Protein AF-A0A7C1EBF4-F1 (afdb_monomer_lite)

Radius of gyration: 16.49 Å; chains: 1; bounding box: 41×24×38 Å

Secondary structure (DSSP, 8-state):
--SEEEEEE-S-HHHHHHHHHTHHHHTTT--EEEEEE---TTTSTTHHHHHHHHHHHHHHTT-

Sequence (63 aa):
MFTKMLVATDLSDASTQVICSLEGLKKIGTKEAALVHCFNIRDVGTLADQLMEMTRPSFEKQQ

pLDDT: mean 85.88, std 8.89, range [49.44, 96.56]

Foldseek 3Di:
DAQEEEQEDCPDPVSVVVVVPCVVVVVVHHNYYHYDYDDDLVPPPCVNVVVCVVCVVVVVVVD

Structure (mmCIF, N/CA/C/O backbone):
data_AF-A0A7C1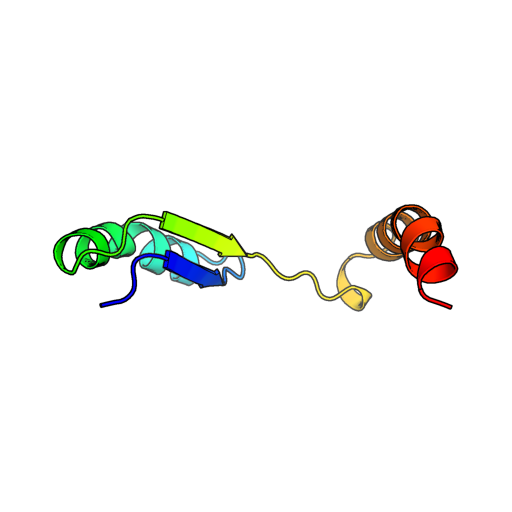EBF4-F1
#
_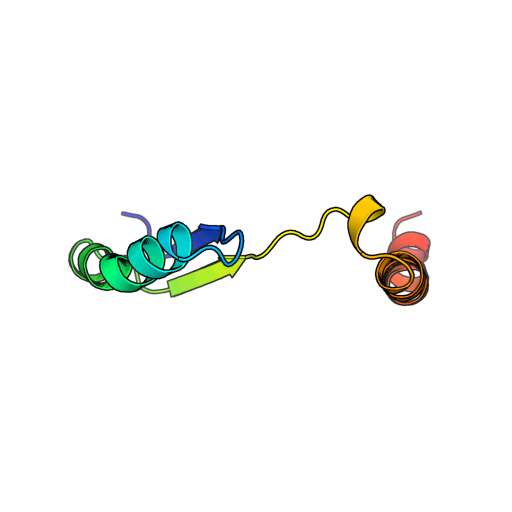entry.id   AF-A0A7C1EBF4-F1
#
loop_
_atom_site.group_PDB
_atom_site.id
_atom_site.type_symbol
_atom_site.label_atom_id
_atom_site.label_alt_id
_atom_site.label_comp_id
_atom_site.label_asym_id
_atom_site.label_entity_id
_atom_site.label_seq_id
_atom_site.pdbx_PDB_ins_code
_atom_site.Cartn_x
_atom_site.Cartn_y
_atom_site.Cartn_z
_atom_site.occupancy
_atom_site.B_iso_or_equiv
_atom_site.auth_seq_id
_atom_site.auth_comp_id
_atom_site.auth_asym_id
_atom_site.auth_atom_id
_atom_site.pdbx_PDB_model_num
ATOM 1 N N . MET A 1 1 ? -2.110 -3.586 22.080 1.00 76.25 1 MET A N 1
ATOM 2 C CA . MET A 1 1 ? -3.080 -3.467 20.971 1.00 76.25 1 MET A CA 1
ATOM 3 C C . MET A 1 1 ? -2.497 -2.506 19.950 1.00 76.25 1 MET A C 1
ATOM 5 O O . MET A 1 1 ? -2.072 -1.428 20.351 1.00 76.25 1 MET A O 1
ATOM 9 N N . PHE A 1 2 ? -2.365 -2.915 18.688 1.00 84.31 2 PHE A N 1
ATOM 10 C CA . PHE A 1 2 ? -1.683 -2.110 17.670 1.00 84.31 2 PHE A CA 1
ATOM 11 C C . PHE A 1 2 ? -2.601 -1.005 17.148 1.00 84.31 2 PHE A C 1
ATOM 13 O O . PHE A 1 2 ? -3.697 -1.276 16.664 1.00 84.31 2 PHE A O 1
ATOM 20 N N . THR A 1 3 ? -2.146 0.244 17.238 1.00 93.94 3 THR A N 1
ATOM 21 C CA . THR A 1 3 ? -2.895 1.424 16.778 1.00 93.94 3 THR A CA 1
ATOM 22 C C . THR A 1 3 ? -2.624 1.770 15.317 1.00 93.94 3 THR A C 1
ATOM 24 O O . THR A 1 3 ? -3.408 2.503 14.717 1.00 93.94 3 THR A O 1
ATOM 27 N N . LYS A 1 4 ? -1.549 1.232 14.735 1.00 94.62 4 LYS A N 1
ATOM 28 C CA . LYS A 1 4 ? -1.128 1.470 13.353 1.00 94.62 4 LYS A CA 1
ATOM 29 C C . LYS A 1 4 ? -0.913 0.140 12.640 1.00 94.62 4 LYS A C 1
ATOM 31 O O . LYS A 1 4 ? -0.392 -0.791 13.252 1.00 94.62 4 LYS A O 1
ATOM 36 N N . MET A 1 5 ? -1.281 0.071 11.365 1.00 91.69 5 MET A N 1
ATOM 37 C CA . MET A 1 5 ? -0.991 -1.064 10.488 1.00 91.69 5 MET A CA 1
ATOM 38 C C . MET A 1 5 ? -0.302 -0.613 9.203 1.00 91.69 5 MET A C 1
ATOM 40 O O . MET A 1 5 ? -0.608 0.452 8.669 1.00 91.69 5 MET A O 1
ATOM 44 N N . LEU A 1 6 ? 0.611 -1.448 8.712 1.00 93.75 6 LEU A N 1
ATOM 45 C CA . LEU A 1 6 ? 1.221 -1.333 7.393 1.00 93.75 6 LEU A CA 1
ATOM 46 C C . LEU A 1 6 ? 0.579 -2.389 6.494 1.00 93.75 6 LEU A C 1
ATOM 48 O O . LEU A 1 6 ? 0.580 -3.567 6.849 1.00 93.75 6 LEU A O 1
ATOM 52 N N . VAL A 1 7 ? 0.026 -1.980 5.358 1.00 94.25 7 VAL A N 1
ATOM 53 C CA . VAL A 1 7 ? -0.679 -2.869 4.432 1.00 94.25 7 VAL A CA 1
ATOM 54 C C . VAL A 1 7 ? 0.016 -2.812 3.086 1.00 94.25 7 VAL A C 1
ATOM 56 O O . VAL A 1 7 ? -0.060 -1.807 2.383 1.00 94.25 7 VAL A O 1
ATOM 59 N N . ALA A 1 8 ? 0.704 -3.894 2.739 1.00 95.38 8 ALA A N 1
ATOM 60 C CA . ALA A 1 8 ? 1.302 -4.039 1.425 1.00 95.38 8 ALA A CA 1
ATOM 61 C C . ALA A 1 8 ? 0.221 -4.361 0.381 1.00 95.38 8 ALA A C 1
ATOM 63 O O . ALA A 1 8 ? -0.670 -5.172 0.633 1.00 95.38 8 ALA A O 1
ATOM 64 N N . THR A 1 9 ? 0.314 -3.745 -0.791 1.00 94.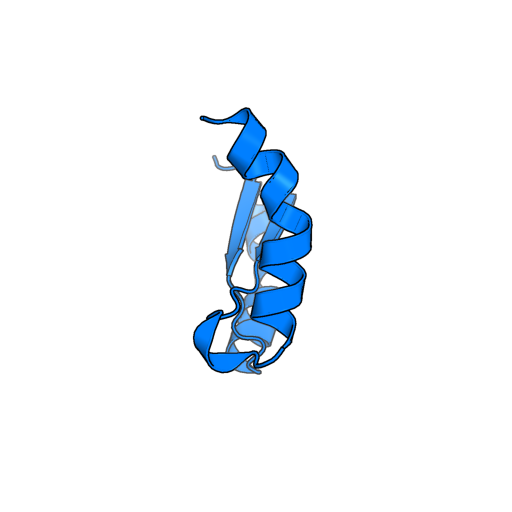06 9 THR A N 1
ATOM 65 C CA . THR A 1 9 ? -0.518 -4.051 -1.956 1.00 94.06 9 THR A CA 1
ATOM 66 C C . THR A 1 9 ? 0.367 -4.256 -3.174 1.00 94.06 9 THR A C 1
ATOM 68 O O . THR A 1 9 ? 1.337 -3.532 -3.392 1.00 94.06 9 THR A O 1
ATOM 71 N N . ASP A 1 10 ? 0.026 -5.256 -3.972 1.00 91.50 10 ASP A N 1
ATOM 72 C CA . ASP A 1 10 ? 0.580 -5.507 -5.301 1.00 91.50 10 ASP A CA 1
ATOM 73 C C . ASP A 1 10 ? -0.354 -4.982 -6.408 1.00 91.50 10 ASP A C 1
ATOM 75 O O . ASP A 1 10 ? -0.140 -5.268 -7.580 1.00 91.50 10 ASP A O 1
ATOM 79 N N . LEU A 1 11 ? -1.387 -4.214 -6.032 1.00 90.75 11 LEU A N 1
ATOM 80 C CA . LEU A 1 11 ? -2.447 -3.681 -6.894 1.00 90.75 11 LEU A CA 1
ATOM 81 C C . LEU A 1 11 ? -3.306 -4.749 -7.590 1.00 90.75 11 LEU A C 1
ATOM 83 O O . LEU A 1 11 ? -4.088 -4.423 -8.480 1.00 90.75 11 LEU A O 1
ATOM 87 N N . SER A 1 12 ? -3.213 -6.013 -7.169 1.00 94.06 12 SER A N 1
ATOM 88 C CA . SER A 1 12 ? -4.111 -7.066 -7.640 1.00 94.06 12 SER A CA 1
ATOM 89 C C . SER A 1 12 ? -5.523 -6.909 -7.067 1.00 94.06 12 SER A C 1
ATOM 91 O O . SER A 1 12 ? -5.723 -6.326 -5.992 1.00 94.06 12 SER A O 1
ATOM 93 N N . ASP A 1 13 ? -6.506 -7.526 -7.725 1.00 96.56 13 ASP A N 1
ATOM 94 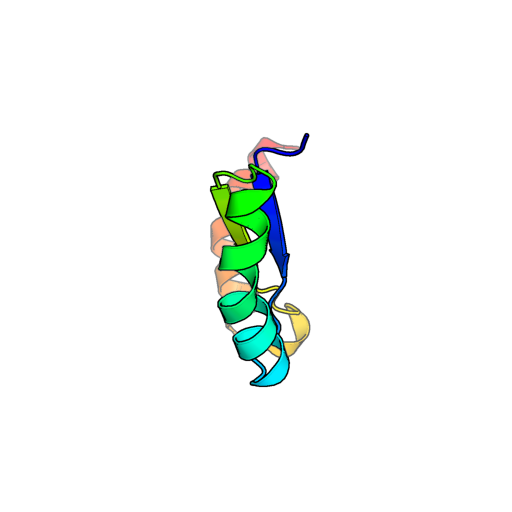C CA . ASP A 1 13 ? -7.872 -7.635 -7.200 1.00 96.56 13 ASP A CA 1
ATOM 95 C C . ASP A 1 13 ? -7.897 -8.291 -5.814 1.00 96.56 13 ASP A C 1
ATOM 97 O O . ASP A 1 13 ? -8.635 -7.861 -4.927 1.00 96.56 13 ASP A O 1
ATOM 101 N N . ALA A 1 14 ? -7.041 -9.294 -5.589 1.00 96.25 14 ALA A N 1
ATOM 102 C CA . ALA A 1 14 ? -6.918 -9.963 -4.299 1.00 96.25 14 ALA A CA 1
ATOM 103 C C . ALA A 1 14 ? -6.479 -8.984 -3.200 1.00 96.25 14 ALA A C 1
ATOM 105 O O . ALA A 1 14 ? -7.104 -8.926 -2.139 1.00 96.25 14 ALA A O 1
ATOM 106 N N . SER A 1 15 ? -5.454 -8.165 -3.460 1.00 94.25 15 SER A N 1
ATOM 107 C CA . SER A 1 15 ? -5.013 -7.151 -2.497 1.00 94.25 15 SER A CA 1
ATOM 108 C C . SER A 1 15 ? -6.075 -6.074 -2.257 1.00 94.25 15 SER A C 1
ATOM 110 O O . SER A 1 15 ? -6.260 -5.644 -1.119 1.00 94.25 15 SER A O 1
ATOM 112 N N . THR A 1 16 ? -6.847 -5.708 -3.285 1.00 95.81 16 THR A N 1
ATOM 113 C CA . THR A 1 16 ? -7.982 -4.782 -3.156 1.00 95.81 16 THR A CA 1
ATOM 114 C C . THR A 1 16 ? -9.036 -5.325 -2.191 1.00 95.81 16 THR A C 1
ATOM 116 O O . THR A 1 16 ? -9.463 -4.614 -1.280 1.00 95.81 16 THR A O 1
ATOM 119 N N . GLN A 1 17 ? -9.409 -6.604 -2.317 1.00 95.88 17 GLN A N 1
ATOM 120 C CA . GLN A 1 17 ? -10.369 -7.234 -1.402 1.00 95.88 17 GLN A CA 1
ATOM 121 C C . GLN A 1 17 ? -9.853 -7.281 0.043 1.00 95.88 17 GLN A C 1
ATOM 123 O O . GLN A 1 17 ? -10.609 -7.016 0.982 1.00 95.88 17 GLN A O 1
ATOM 128 N N . VAL A 1 18 ? -8.555 -7.541 0.239 1.00 93.06 18 VAL A N 1
ATOM 129 C CA . VAL A 1 18 ? -7.928 -7.472 1.569 1.00 93.06 18 VAL A CA 1
ATOM 130 C C . VAL A 1 18 ? -8.059 -6.066 2.151 1.00 93.06 18 VAL A C 1
ATOM 132 O O . VAL A 1 18 ? -8.494 -5.933 3.294 1.00 93.06 18 VAL A O 1
ATOM 135 N N . ILE A 1 19 ? -7.763 -5.019 1.375 1.00 93.69 19 ILE A N 1
ATOM 136 C CA . ILE A 1 19 ? -7.873 -3.623 1.822 1.00 93.69 19 ILE A CA 1
ATOM 137 C C . ILE A 1 19 ? -9.310 -3.283 2.239 1.00 93.69 19 ILE A C 1
ATOM 139 O O . ILE A 1 19 ? -9.518 -2.693 3.300 1.00 93.69 19 ILE A O 1
ATOM 143 N N . CYS A 1 20 ? -10.309 -3.702 1.458 1.00 92.62 20 CYS A N 1
ATOM 144 C CA . CYS A 1 20 ? -11.719 -3.497 1.797 1.00 92.62 20 CYS A CA 1
ATOM 145 C C . CYS A 1 20 ? -12.121 -4.194 3.108 1.00 92.62 20 CYS A C 1
ATOM 147 O O . CYS A 1 20 ? -12.960 -3.682 3.847 1.00 92.62 20 CYS A O 1
ATOM 149 N N . SER A 1 21 ? -11.490 -5.321 3.450 1.00 91.19 21 SER A N 1
ATOM 150 C CA . SER A 1 21 ? -11.772 -6.051 4.694 1.00 91.19 21 SER A CA 1
ATOM 151 C C . SER A 1 21 ? -11.178 -5.410 5.962 1.00 91.19 21 SER A C 1
ATOM 153 O O . SER A 1 21 ? -11.585 -5.748 7.079 1.00 91.19 21 SER A O 1
ATOM 155 N N . LEU A 1 22 ? -10.256 -4.445 5.826 1.00 90.19 22 LEU A N 1
ATOM 156 C CA . LEU A 1 22 ? -9.528 -3.842 6.953 1.00 90.19 22 LEU A CA 1
ATOM 157 C C . LEU A 1 22 ? -10.415 -3.048 7.917 1.00 90.19 22 LEU A C 1
ATOM 159 O O . LEU A 1 22 ? -10.004 -2.781 9.047 1.00 90.19 22 LEU A O 1
ATOM 163 N N . GLU A 1 23 ? -11.630 -2.668 7.517 1.00 86.44 23 GLU A N 1
ATOM 164 C CA . GLU A 1 23 ? -12.583 -2.015 8.417 1.00 86.44 23 GLU A CA 1
ATOM 165 C C . GLU A 1 23 ? -12.853 -2.864 9.672 1.00 86.44 23 GLU A C 1
ATOM 167 O O . GLU A 1 23 ? -12.976 -2.325 10.775 1.00 86.44 23 GLU A O 1
ATOM 172 N N . GLY A 1 24 ? -12.837 -4.196 9.544 1.00 88.50 24 GLY A N 1
ATOM 173 C CA . GLY A 1 24 ? -12.945 -5.109 10.682 1.00 88.50 24 GLY A CA 1
ATOM 174 C C . GLY A 1 24 ? -11.829 -4.921 11.717 1.00 88.50 24 GLY A C 1
ATOM 175 O O . GLY A 1 24 ? -12.079 -5.036 12.917 1.00 88.50 24 GLY A O 1
ATOM 176 N N . LEU A 1 25 ? -10.624 -4.538 11.283 1.00 86.81 25 LEU A N 1
ATOM 177 C CA . LEU A 1 25 ? -9.470 -4.325 12.162 1.00 86.81 25 LEU A CA 1
ATOM 178 C C . LEU A 1 25 ? -9.595 -3.045 13.004 1.00 86.81 25 LEU A C 1
ATOM 180 O O . LEU A 1 25 ? -9.031 -2.962 14.096 1.00 86.81 25 LEU A O 1
ATOM 184 N N . LYS A 1 26 ? -10.412 -2.072 12.572 1.00 83.25 26 LYS A N 1
ATOM 185 C CA . LYS A 1 26 ? -10.728 -0.888 13.392 1.00 83.25 26 LYS A CA 1
ATOM 186 C C . LYS A 1 26 ? -11.477 -1.258 14.672 1.00 83.25 26 LYS A C 1
ATOM 188 O O . LYS A 1 26 ? -11.281 -0.622 15.705 1.00 83.25 26 LYS A O 1
ATOM 193 N N . LYS A 1 27 ? -12.296 -2.317 14.635 1.00 86.56 27 LYS A N 1
ATOM 194 C CA . LYS A 1 27 ? -13.072 -2.794 15.796 1.00 86.56 27 LYS A CA 1
ATOM 195 C C . LYS A 1 27 ? -12.185 -3.392 16.888 1.00 86.56 27 LYS A C 1
ATOM 197 O O . LYS A 1 27 ? -12.551 -3.358 18.056 1.00 86.56 27 LYS A O 1
ATOM 202 N N . ILE A 1 28 ? -10.996 -3.867 16.517 1.00 88.19 28 ILE A N 1
ATOM 203 C CA . ILE A 1 28 ? -9.936 -4.299 17.436 1.00 88.19 28 ILE A CA 1
ATOM 204 C C . ILE A 1 28 ? -8.847 -3.220 17.584 1.00 88.19 28 ILE A C 1
ATOM 206 O O . ILE A 1 28 ? -7.696 -3.531 17.885 1.00 88.19 28 ILE A O 1
ATOM 210 N N . GLY A 1 29 ? -9.252 -1.949 17.402 1.00 90.38 29 GLY A N 1
ATOM 211 C CA . GLY A 1 29 ? -8.612 -0.663 17.740 1.00 90.38 29 GLY A CA 1
ATOM 212 C C . GLY A 1 29 ? -7.286 -0.316 17.076 1.00 90.38 29 GLY A C 1
ATOM 213 O O . GLY A 1 29 ? -6.526 0.505 17.599 1.00 90.38 29 GLY A O 1
ATOM 214 N N . THR A 1 30 ? -7.075 -0.833 15.871 1.00 92.69 30 THR A N 1
ATOM 215 C CA . THR A 1 30 ? -6.249 -0.143 14.878 1.00 92.69 30 THR A CA 1
ATOM 216 C C . THR A 1 30 ? -6.933 1.159 14.441 1.00 92.69 30 THR A C 1
ATOM 218 O O . THR A 1 30 ? -8.140 1.195 14.219 1.00 92.69 30 THR A O 1
ATOM 221 N N . LYS A 1 31 ? -6.169 2.250 14.343 1.00 91.00 31 LYS A N 1
ATOM 222 C CA . LYS A 1 31 ? -6.666 3.608 14.051 1.00 91.00 31 LYS A CA 1
ATOM 223 C C . LYS A 1 31 ? -6.133 4.155 12.732 1.00 91.00 31 LYS A C 1
ATOM 225 O O . LYS A 1 31 ? -6.849 4.861 12.032 1.00 91.00 31 LYS A O 1
ATOM 230 N N . GLU A 1 32 ? -4.895 3.809 12.397 1.00 92.31 32 GLU A N 1
ATOM 231 C CA . GLU A 1 32 ? -4.200 4.278 11.200 1.00 92.31 32 GLU A CA 1
ATOM 232 C C . GLU A 1 32 ? -3.777 3.095 10.328 1.00 92.31 32 GLU A C 1
ATOM 234 O O . GLU A 1 32 ? -3.339 2.062 10.840 1.00 92.31 32 GLU A O 1
ATOM 239 N N . ALA A 1 33 ? -3.873 3.269 9.012 1.00 91.69 33 ALA A N 1
ATOM 240 C CA . ALA A 1 33 ? -3.416 2.306 8.021 1.00 91.69 33 ALA A CA 1
ATOM 241 C C . ALA A 1 33 ? -2.520 3.015 7.007 1.00 91.69 33 ALA A C 1
ATOM 243 O O . ALA A 1 33 ? -2.955 3.966 6.361 1.00 91.69 33 ALA A O 1
ATOM 244 N N . ALA A 1 34 ? -1.282 2.555 6.873 1.00 94.25 34 ALA A N 1
ATOM 245 C CA . ALA A 1 34 ? -0.369 2.988 5.830 1.00 94.25 34 ALA A CA 1
ATOM 246 C C . ALA A 1 34 ? -0.371 1.940 4.714 1.00 94.25 34 ALA A C 1
ATOM 248 O O . ALA A 1 34 ? 0.049 0.803 4.929 1.00 94.25 34 ALA A O 1
ATOM 249 N N . LEU A 1 35 ? -0.865 2.320 3.537 1.00 94.56 35 LEU A N 1
ATOM 250 C CA . LEU A 1 35 ? -0.813 1.492 2.335 1.00 94.56 35 LEU A CA 1
ATOM 251 C C . LEU A 1 35 ? 0.555 1.641 1.673 1.00 94.56 35 LEU A C 1
ATOM 253 O O . LEU A 1 35 ? 1.019 2.759 1.457 1.00 94.56 35 LEU A O 1
ATOM 257 N N . VAL A 1 36 ? 1.189 0.518 1.349 1.00 94.81 36 VAL A N 1
ATOM 258 C CA . VAL A 1 36 ? 2.499 0.479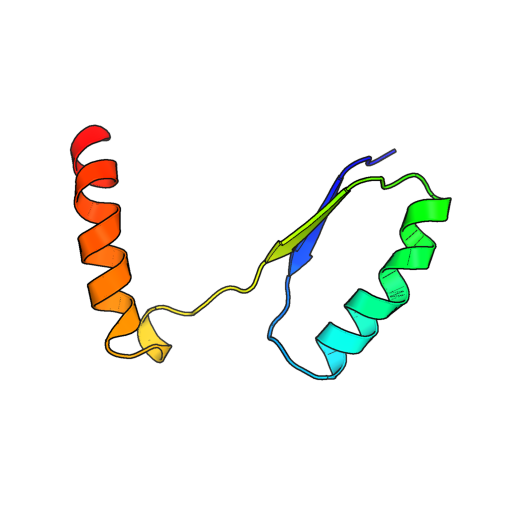 0.699 1.00 94.81 36 VAL A CA 1
ATOM 259 C C . VAL A 1 36 ? 2.407 -0.354 -0.562 1.00 94.81 36 VAL A C 1
ATOM 261 O O . VAL A 1 36 ? 2.061 -1.530 -0.512 1.00 94.81 36 VAL A O 1
ATOM 264 N N . HIS A 1 37 ? 2.770 0.245 -1.688 1.00 90.69 37 HIS A N 1
ATOM 265 C CA . HIS A 1 37 ? 3.035 -0.484 -2.916 1.00 90.69 37 HIS A CA 1
ATOM 266 C C . HIS A 1 37 ? 4.535 -0.445 -3.187 1.00 90.69 37 HIS A C 1
ATOM 268 O O . HIS A 1 37 ? 5.133 0.630 -3.255 1.00 90.69 37 HIS A O 1
ATOM 274 N N . CYS A 1 38 ? 5.143 -1.621 -3.298 1.00 87.50 38 CYS A N 1
ATOM 275 C CA . CYS A 1 38 ? 6.563 -1.744 -3.577 1.00 87.50 38 CYS A CA 1
ATOM 276 C C . CYS A 1 38 ? 6.765 -1.970 -5.069 1.00 87.50 38 CYS A C 1
ATOM 278 O O . CYS A 1 38 ? 6.337 -2.987 -5.611 1.00 87.50 38 CYS A O 1
ATOM 280 N N . PHE A 1 39 ? 7.484 -1.056 -5.706 1.00 80.06 39 PHE A N 1
ATOM 281 C CA . PHE A 1 39 ? 7.988 -1.264 -7.051 1.00 80.06 39 PHE A CA 1
ATOM 282 C C . PHE A 1 39 ? 9.325 -1.993 -6.989 1.00 80.06 39 PHE A C 1
ATOM 284 O O . PHE A 1 39 ? 10.246 -1.562 -6.290 1.00 80.06 39 PHE A O 1
ATOM 291 N N . ASN A 1 40 ? 9.465 -3.071 -7.758 1.00 76.25 40 ASN A N 1
ATOM 292 C CA . ASN A 1 40 ? 10.792 -3.572 -8.067 1.00 76.25 40 ASN A CA 1
ATOM 293 C C . ASN A 1 40 ? 11.434 -2.610 -9.067 1.00 76.25 40 ASN A C 1
ATOM 295 O O . ASN A 1 40 ? 10.969 -2.474 -10.197 1.00 76.25 40 ASN A O 1
ATOM 299 N N . ILE A 1 41 ? 12.513 -1.951 -8.649 1.00 73.88 41 ILE A N 1
ATOM 300 C CA . ILE A 1 41 ? 13.200 -0.943 -9.459 1.00 73.88 41 ILE A CA 1
ATOM 301 C C . ILE A 1 41 ? 13.682 -1.498 -10.812 1.00 73.88 41 ILE A C 1
ATOM 303 O O . ILE A 1 41 ? 13.791 -0.762 -11.783 1.00 73.88 41 ILE A O 1
ATOM 307 N N . ARG A 1 42 ? 13.908 -2.814 -10.901 1.00 73.19 42 ARG A N 1
ATOM 308 C CA . ARG A 1 42 ? 14.311 -3.492 -12.143 1.00 73.19 42 ARG A CA 1
ATOM 309 C C . ARG A 1 42 ? 13.186 -3.586 -13.176 1.00 73.19 42 ARG A C 1
ATOM 311 O O . ARG A 1 42 ? 13.476 -3.722 -14.359 1.00 73.19 42 ARG A O 1
ATOM 318 N N . ASP A 1 43 ? 11.935 -3.480 -12.735 1.00 72.75 43 ASP A N 1
ATOM 319 C CA . ASP A 1 43 ? 10.749 -3.770 -13.548 1.00 72.75 43 ASP A CA 1
ATOM 320 C C . ASP A 1 43 ? 9.990 -2.495 -13.963 1.00 72.75 43 ASP A C 1
ATOM 322 O O . ASP A 1 43 ? 9.008 -2.565 -14.696 1.00 72.75 43 ASP A O 1
ATOM 326 N N . VAL A 1 44 ? 10.442 -1.314 -13.520 1.00 71.50 44 VAL A N 1
ATOM 327 C CA . VAL A 1 44 ? 9.754 -0.023 -13.734 1.00 71.50 44 VAL A CA 1
ATOM 328 C C . VAL A 1 44 ? 10.424 0.889 -14.768 1.00 71.50 44 VAL A C 1
ATOM 330 O O . VAL A 1 44 ? 10.090 2.071 -14.874 1.00 71.50 44 VAL A O 1
ATOM 333 N N . GLY A 1 45 ? 11.359 0.350 -15.554 1.00 76.25 45 GLY A N 1
ATOM 334 C CA . GLY A 1 45 ? 12.034 1.078 -16.630 1.00 76.25 45 GLY A CA 1
ATOM 335 C 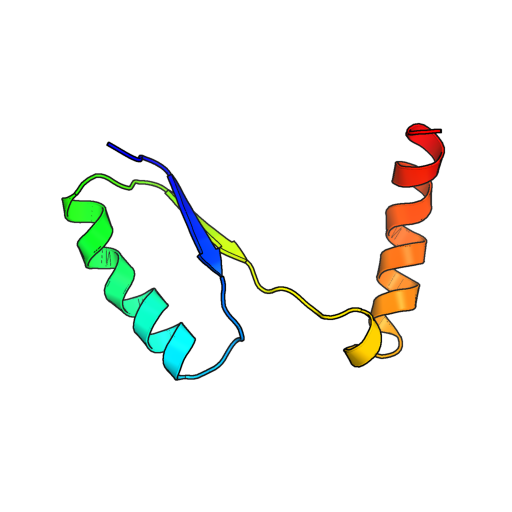C . GLY A 1 45 ? 12.679 2.376 -16.137 1.00 76.25 45 GLY A C 1
ATOM 336 O O . GLY A 1 45 ? 13.424 2.379 -15.161 1.00 76.25 45 GLY A O 1
ATOM 337 N N . THR A 1 46 ? 12.354 3.495 -16.785 1.00 80.94 46 THR A N 1
ATOM 338 C CA . THR A 1 46 ? 12.944 4.814 -16.497 1.00 80.94 46 THR A CA 1
ATOM 339 C C . THR A 1 46 ? 12.552 5.403 -15.139 1.00 80.94 46 THR A C 1
ATOM 341 O O . THR A 1 46 ? 13.182 6.359 -14.685 1.00 80.94 46 THR A O 1
ATOM 344 N N . LEU A 1 47 ? 11.542 4.850 -14.454 1.00 78.81 47 LEU A N 1
ATOM 345 C CA . LEU A 1 47 ? 11.156 5.301 -13.113 1.00 78.81 47 LEU A CA 1
ATOM 346 C C . LEU A 1 47 ? 12.277 5.056 -12.091 1.00 78.81 47 LEU A C 1
ATOM 348 O O . LEU A 1 47 ? 12.439 5.833 -11.152 1.00 78.81 47 LEU A O 1
ATOM 352 N N . ALA A 1 48 ? 13.072 4.005 -12.299 1.00 76.75 48 ALA A N 1
ATOM 353 C CA . ALA A 1 48 ? 14.254 3.706 -11.503 1.00 76.75 48 ALA A CA 1
ATOM 354 C C . ALA A 1 48 ? 15.260 4.857 -11.501 1.00 76.75 48 ALA A C 1
ATOM 356 O O . ALA A 1 48 ? 15.674 5.329 -10.442 1.00 76.75 48 ALA A O 1
ATOM 357 N N . ASP A 1 49 ? 15.607 5.324 -12.699 1.00 79.75 49 ASP A N 1
ATOM 358 C CA . ASP A 1 49 ? 16.596 6.376 -12.905 1.00 79.75 49 ASP A CA 1
ATOM 359 C C . ASP A 1 49 ? 16.119 7.696 -12.290 1.00 79.75 49 ASP A C 1
ATOM 361 O O . ASP A 1 49 ? 16.882 8.383 -11.612 1.00 79.75 49 ASP A O 1
ATOM 365 N N . GLN A 1 50 ? 14.827 8.009 -12.442 1.00 82.44 50 GLN A N 1
ATOM 366 C CA . GLN A 1 50 ? 14.216 9.195 -11.839 1.00 82.44 50 GLN A CA 1
ATOM 367 C C . GLN A 1 50 ? 14.231 9.137 -10.307 1.00 82.44 50 GLN A C 1
ATOM 369 O O . GLN A 1 50 ? 14.609 10.111 -9.655 1.00 82.44 50 GLN A O 1
ATOM 374 N N . LEU A 1 51 ? 13.866 7.995 -9.715 1.00 81.06 51 LEU A N 1
ATOM 375 C CA . LEU A 1 51 ? 13.900 7.814 -8.262 1.00 81.06 51 LEU A CA 1
ATOM 376 C C . LEU A 1 51 ? 15.327 7.913 -7.711 1.00 81.06 51 LEU A C 1
ATOM 378 O O . LEU A 1 51 ? 15.532 8.525 -6.661 1.00 81.06 51 LEU A O 1
ATOM 382 N N . MET A 1 52 ? 16.317 7.366 -8.417 1.00 78.94 52 MET A N 1
ATOM 383 C CA . MET A 1 52 ? 17.732 7.473 -8.050 1.00 78.94 52 MET A CA 1
ATOM 384 C C . MET A 1 52 ? 18.241 8.918 -8.121 1.00 78.94 52 MET A C 1
ATOM 386 O O . MET A 1 52 ? 18.867 9.389 -7.173 1.00 78.94 52 MET A O 1
ATOM 390 N N . GLU A 1 53 ? 17.928 9.657 -9.189 1.00 85.69 53 GLU A N 1
ATOM 391 C CA . GLU A 1 53 ? 18.265 11.083 -9.314 1.00 85.69 53 GLU A CA 1
ATOM 392 C C . GLU A 1 53 ? 17.666 11.919 -8.176 1.00 85.69 53 GLU A C 1
ATOM 394 O O . GLU A 1 53 ? 18.354 12.752 -7.581 1.00 85.69 53 GLU A O 1
ATOM 399 N N . MET A 1 54 ? 16.399 11.667 -7.836 1.00 82.38 54 MET A N 1
ATOM 400 C CA . MET A 1 54 ? 15.694 12.382 -6.771 1.00 82.38 54 MET A CA 1
ATOM 401 C C . MET A 1 54 ? 16.223 12.049 -5.371 1.00 82.38 54 MET A C 1
ATOM 403 O O . MET A 1 54 ? 16.178 12.896 -4.478 1.00 82.38 54 MET A O 1
ATOM 407 N N . THR A 1 55 ? 16.712 10.825 -5.155 1.00 83.19 55 THR A N 1
ATOM 408 C CA . THR A 1 55 ? 17.182 10.359 -3.839 1.00 83.19 55 THR A CA 1
ATOM 409 C C . THR A 1 55 ? 18.681 10.553 -3.620 1.00 83.19 55 THR A C 1
ATOM 411 O O . THR A 1 55 ? 19.107 10.607 -2.465 1.00 83.19 55 THR A O 1
ATOM 414 N N . ARG A 1 56 ? 19.474 10.755 -4.683 1.00 82.94 56 ARG A N 1
ATOM 415 C CA . ARG A 1 56 ? 20.923 11.033 -4.626 1.00 82.94 56 ARG A CA 1
ATOM 416 C C . ARG A 1 56 ? 21.316 12.085 -3.572 1.00 82.94 56 ARG A C 1
ATOM 418 O O . ARG A 1 56 ? 22.169 11.762 -2.749 1.00 82.94 56 ARG A O 1
ATOM 425 N N . PRO A 1 57 ? 20.674 13.268 -3.475 1.00 82.50 57 PRO A N 1
ATOM 426 C CA . PRO A 1 57 ? 21.049 14.274 -2.475 1.00 82.50 57 PRO A CA 1
ATOM 427 C C . PRO A 1 57 ? 20.830 13.814 -1.027 1.00 82.50 57 PRO A C 1
ATOM 429 O O . PRO A 1 57 ? 21.460 14.325 -0.104 1.00 82.50 57 PRO A O 1
ATOM 432 N N . SER A 1 58 ? 19.899 12.883 -0.805 1.00 83.44 58 SER A N 1
ATOM 433 C CA . SER A 1 58 ? 19.639 12.303 0.515 1.00 83.44 58 SER A CA 1
ATOM 434 C C . SER A 1 58 ? 20.655 11.218 0.864 1.00 83.44 58 SER A C 1
ATOM 436 O O . SER A 1 58 ? 21.028 11.116 2.029 1.00 83.44 58 SER A O 1
ATOM 438 N N . PHE A 1 59 ? 21.126 10.446 -0.122 1.00 78.31 59 PHE A N 1
ATOM 439 C CA . PHE A 1 59 ? 22.202 9.468 0.066 1.00 78.31 59 PHE A CA 1
ATOM 440 C C . PHE A 1 59 ? 23.558 10.136 0.311 1.00 78.31 59 PHE A C 1
ATOM 442 O O . PHE A 1 59 ? 24.272 9.732 1.221 1.00 78.31 59 PHE A O 1
ATOM 449 N N . GLU A 1 60 ? 23.879 11.200 -0.429 1.00 83.19 60 GLU A N 1
ATOM 450 C CA . GLU A 1 60 ? 25.125 11.966 -0.262 1.00 83.19 60 GLU A CA 1
ATOM 451 C C . GLU A 1 60 ? 25.243 12.615 1.125 1.00 83.19 60 GLU A C 1
ATOM 453 O O . GLU A 1 60 ? 26.342 12.797 1.628 1.00 83.19 60 GLU A O 1
ATOM 458 N N . LYS A 1 61 ? 24.118 12.933 1.779 1.00 79.69 61 LYS A N 1
ATOM 459 C CA . LYS A 1 61 ? 24.091 13.456 3.158 1.00 79.69 61 LYS A CA 1
ATOM 460 C C . LYS A 1 61 ? 24.300 12.390 4.237 1.00 79.69 61 LYS A C 1
ATOM 462 O O . LYS A 1 61 ? 24.409 12.744 5.408 1.00 79.69 61 LYS A O 1
ATOM 467 N N . GLN A 1 62 ? 24.246 11.112 3.871 1.00 63.34 62 GLN A N 1
ATOM 468 C CA . GLN A 1 62 ? 24.393 9.977 4.786 1.00 63.34 62 GLN A CA 1
ATOM 469 C C . GLN A 1 62 ? 25.763 9.288 4.666 1.00 63.34 62 GLN A C 1
ATOM 471 O O . GLN A 1 62 ? 26.012 8.331 5.400 1.00 63.34 62 GLN A O 1
ATOM 476 N N . GLN A 1 63 ? 26.626 9.763 3.762 1.00 49.44 63 GLN A N 1
ATOM 477 C CA . GLN A 1 63 ? 28.055 9.436 3.709 1.00 49.44 63 GLN A CA 1
ATOM 478 C C . GLN A 1 63 ? 28.876 10.496 4.440 1.00 49.44 63 GLN A C 1
ATOM 480 O O . GLN A 1 63 ? 29.899 10.098 5.039 1.00 49.44 63 GLN A O 1
#